Protein AF-A0A0F4NEM8-F1 (afdb_monomer)

Solvent-accessible surface area (backbone atoms only — not comparable to full-atom values): 5432 Å² total; per-residue (Å²): 131,88,78,79,71,73,81,63,78,42,71,39,52,56,50,44,52,50,48,64,67,46,44,64,57,53,53,50,48,51,58,68,74,37,81,51,67,77,59,32,55,54,52,51,53,52,49,50,50,52,52,51,53,52,47,51,52,32,48,52,55,38,54,52,50,52,57,54,53,52,49,53,52,49,57,48,47,42,68,78,50,62,57,70,69,61,63,48,55,63,60,74,77,109

Secondary structure (DSSP, 8-state):
----------HHHHHHHHHHHHHHHHHHHHHHH---HHHHHHHHHHHHHHHHHHHHHHHHHHHHHHHHHHHHHHHHHHHHS--HHHHHHHHHT-

Structure (mmCIF, N/CA/C/O backbone):
data_AF-A0A0F4NEM8-F1
#
_entry.id   AF-A0A0F4NEM8-F1
#
loop_
_atom_site.group_PDB
_atom_site.id
_atom_site.type_symbol
_atom_site.label_atom_id
_atom_site.label_alt_id
_atom_site.label_comp_id
_atom_site.label_asym_id
_atom_site.label_entity_id
_atom_site.label_seq_id
_atom_site.pdbx_PDB_ins_code
_atom_site.Cartn_x
_atom_site.Cartn_y
_atom_site.Cartn_z
_atom_site.occupancy
_atom_site.B_iso_or_equiv
_atom_site.au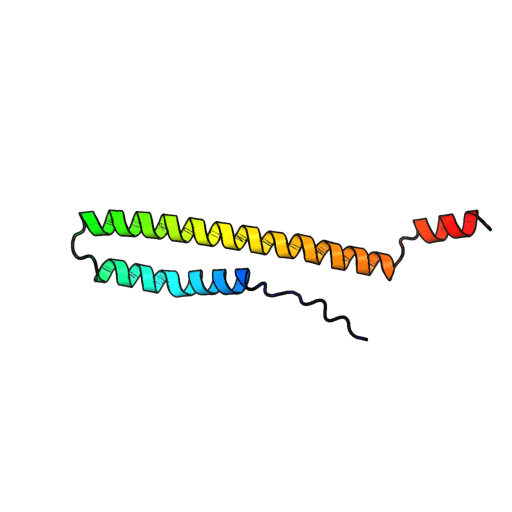th_seq_id
_atom_site.auth_comp_id
_atom_site.auth_asym_id
_atom_site.auth_atom_id
_atom_site.pdbx_PDB_model_num
ATOM 1 N N . MET A 1 1 ? 9.342 -10.353 -35.526 1.00 43.38 1 MET A N 1
ATOM 2 C CA . MET A 1 1 ? 9.155 -11.040 -34.232 1.00 43.38 1 MET A CA 1
ATOM 3 C C . MET A 1 1 ? 8.479 -10.031 -33.330 1.00 43.38 1 MET A C 1
ATOM 5 O O . MET A 1 1 ? 9.028 -8.949 -33.190 1.00 43.38 1 MET A O 1
ATOM 9 N N . GLY A 1 2 ? 7.242 -10.298 -32.905 1.00 46.25 2 GLY A N 1
ATOM 10 C CA . GLY A 1 2 ? 6.446 -9.354 -32.120 1.00 46.25 2 GLY A CA 1
ATOM 11 C C . GLY A 1 2 ? 7.148 -9.068 -30.802 1.00 46.25 2 GLY A C 1
ATOM 12 O O . GLY A 1 2 ? 7.399 -9.988 -30.032 1.00 46.25 2 GLY A O 1
ATOM 13 N N . TYR A 1 3 ? 7.536 -7.814 -30.598 1.00 49.56 3 TYR A N 1
ATOM 14 C CA . TYR A 1 3 ? 8.036 -7.357 -29.314 1.00 49.56 3 TYR A CA 1
ATOM 15 C C . TYR A 1 3 ? 6.803 -7.042 -28.482 1.00 49.56 3 TYR A C 1
ATOM 17 O O . TYR A 1 3 ? 6.261 -5.942 -28.569 1.00 49.56 3 TYR A O 1
ATOM 25 N N . ASP A 1 4 ? 6.336 -8.038 -27.732 1.00 51.44 4 ASP A N 1
ATOM 26 C CA . ASP A 1 4 ? 5.470 -7.816 -26.583 1.00 51.44 4 ASP A CA 1
ATOM 27 C C . ASP A 1 4 ? 6.284 -6.963 -25.616 1.00 51.44 4 ASP A C 1
ATOM 29 O O . ASP A 1 4 ? 7.027 -7.486 -24.792 1.00 51.44 4 ASP A O 1
ATOM 33 N N . THR A 1 5 ? 6.243 -5.642 -25.770 1.00 52.09 5 THR A N 1
ATOM 34 C CA . THR A 1 5 ? 6.665 -4.747 -24.705 1.00 52.09 5 THR A CA 1
ATOM 35 C C . THR A 1 5 ? 5.636 -4.981 -23.617 1.00 52.09 5 THR A C 1
ATOM 37 O O . THR A 1 5 ? 4.471 -4.610 -23.797 1.00 52.09 5 THR A O 1
ATOM 40 N N . PRO A 1 6 ? 5.979 -5.712 -22.539 1.00 52.16 6 PRO A N 1
ATOM 41 C CA . PRO A 1 6 ? 4.997 -5.953 -21.515 1.00 52.16 6 PRO A CA 1
ATOM 42 C C . PRO A 1 6 ? 4.671 -4.566 -20.984 1.00 52.16 6 PRO A C 1
ATOM 44 O O . PRO A 1 6 ? 5.517 -3.915 -20.371 1.00 52.16 6 PRO A O 1
ATOM 47 N N . MET A 1 7 ? 3.451 -4.090 -21.230 1.00 59.34 7 MET A N 1
ATOM 48 C CA . MET A 1 7 ? 2.876 -3.075 -20.371 1.00 59.34 7 MET A CA 1
ATOM 49 C C . MET A 1 7 ? 2.719 -3.799 -19.044 1.00 59.34 7 MET A C 1
ATOM 51 O O . MET A 1 7 ? 1.730 -4.488 -18.795 1.00 59.34 7 MET A O 1
ATOM 55 N N . ALA A 1 8 ? 3.814 -3.814 -18.286 1.00 56.53 8 ALA A N 1
ATOM 56 C CA . ALA A 1 8 ? 3.926 -4.582 -17.083 1.00 56.53 8 ALA A CA 1
ATOM 57 C C . ALA A 1 8 ? 2.883 -3.976 -16.165 1.00 56.53 8 ALA A C 1
ATOM 59 O O . ALA A 1 8 ? 3.062 -2.877 -15.640 1.00 56.53 8 ALA A O 1
ATOM 60 N N . ILE A 1 9 ? 1.788 -4.708 -15.973 1.00 57.25 9 ILE A N 1
ATOM 61 C CA . ILE A 1 9 ? 1.048 -4.654 -14.728 1.00 57.25 9 ILE A CA 1
ATOM 62 C C . ILE A 1 9 ? 2.120 -4.975 -13.682 1.00 57.25 9 ILE A C 1
ATOM 64 O O . ILE A 1 9 ? 2.498 -6.124 -13.447 1.00 57.25 9 ILE A O 1
ATOM 68 N N . SER A 1 10 ? 2.810 -3.935 -13.211 1.00 62.97 10 SER A N 1
ATOM 69 C CA . SER A 1 10 ? 3.940 -4.153 -12.330 1.00 62.97 10 SER A CA 1
ATOM 70 C C . SER A 1 10 ? 3.318 -4.716 -11.063 1.00 62.97 10 SER A C 1
ATOM 72 O O . SER A 1 10 ? 2.227 -4.294 -10.668 1.00 62.97 10 SER A O 1
ATOM 74 N N . GLY A 1 11 ? 3.926 -5.740 -10.459 1.00 72.94 11 GLY A N 1
ATOM 75 C CA . GLY A 1 11 ? 3.334 -6.412 -9.293 1.00 72.94 11 GLY A CA 1
ATOM 76 C C . GLY A 1 11 ? 2.922 -5.429 -8.185 1.00 72.94 11 GLY A C 1
ATOM 77 O O . GLY A 1 11 ? 2.018 -5.713 -7.405 1.00 72.94 11 GLY A O 1
ATOM 78 N N . TYR A 1 12 ? 3.518 -4.232 -8.188 1.00 76.75 12 TYR A N 1
ATOM 79 C CA . TYR A 1 12 ? 3.158 -3.077 -7.376 1.00 76.75 12 TYR A CA 1
ATOM 80 C C . TYR A 1 12 ? 1.744 -2.525 -7.638 1.00 76.75 12 TYR A C 1
ATOM 82 O O . TYR A 1 12 ? 1.033 -2.269 -6.670 1.00 76.75 12 TYR A O 1
ATOM 90 N N . LEU A 1 13 ? 1.291 -2.397 -8.894 1.00 79.81 13 LEU A N 1
ATOM 91 C CA . LEU A 1 13 ? -0.087 -1.992 -9.221 1.00 79.81 13 LEU A CA 1
ATOM 92 C C . LEU A 1 13 ? -1.096 -3.047 -8.754 1.00 79.81 13 LEU A C 1
ATOM 94 O O . LEU A 1 13 ? -2.117 -2.712 -8.156 1.00 79.81 13 LEU A O 1
ATOM 98 N N . GLY A 1 14 ? -0.781 -4.328 -8.965 1.00 82.94 14 GLY A N 1
ATOM 99 C CA . GLY A 1 14 ? -1.596 -5.435 -8.459 1.00 82.94 14 GLY A CA 1
ATOM 100 C C . GLY A 1 14 ? -1.711 -5.413 -6.932 1.00 82.94 14 GLY A C 1
ATOM 101 O O . GLY A 1 14 ? -2.811 -5.505 -6.391 1.00 82.94 14 GLY A O 1
ATOM 102 N N . ALA A 1 15 ? -0.594 -5.209 -6.228 1.00 83.50 15 ALA A N 1
ATOM 103 C CA . ALA A 1 15 ? -0.578 -5.066 -4.774 1.00 83.50 15 ALA A CA 1
ATOM 104 C C . ALA A 1 15 ? -1.380 -3.844 -4.292 1.00 83.50 15 ALA A C 1
ATOM 106 O O . ALA A 1 15 ? -2.100 -3.936 -3.297 1.00 83.50 15 ALA A O 1
ATOM 107 N N . LEU A 1 16 ? -1.306 -2.718 -5.009 1.00 83.62 16 LEU A N 1
ATOM 108 C CA . LEU A 1 16 ? -2.063 -1.505 -4.696 1.00 83.62 16 LEU A CA 1
ATOM 109 C C . LEU A 1 16 ? -3.574 -1.754 -4.829 1.00 83.62 16 LEU A C 1
ATOM 111 O O . LEU A 1 16 ? -4.333 -1.424 -3.917 1.00 83.62 16 LEU A O 1
ATOM 115 N N . LEU A 1 17 ? -4.005 -2.427 -5.900 1.00 85.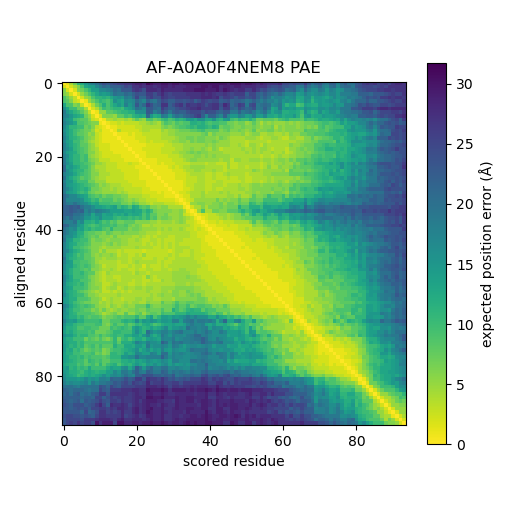88 17 LEU A N 1
ATOM 116 C CA . LEU A 1 17 ? -5.405 -2.815 -6.097 1.00 85.88 17 LEU A CA 1
ATOM 117 C C . LEU A 1 17 ? -5.902 -3.782 -5.015 1.00 85.88 17 LEU A C 1
ATOM 119 O O . LEU A 1 17 ? -7.000 -3.601 -4.487 1.00 85.88 17 LEU A O 1
ATOM 123 N N . VAL A 1 18 ? -5.092 -4.773 -4.632 1.00 89.56 18 VAL A N 1
ATOM 124 C CA . VAL A 1 18 ? -5.429 -5.690 -3.531 1.00 89.56 18 VAL A CA 1
ATOM 125 C C . VAL A 1 18 ? -5.613 -4.920 -2.227 1.00 89.56 18 VAL A C 1
ATOM 127 O O . VAL A 1 18 ? -6.602 -5.140 -1.532 1.00 89.56 18 VAL A O 1
ATOM 130 N N . ILE A 1 19 ? -4.716 -3.985 -1.907 1.00 87.25 19 ILE A N 1
ATOM 131 C CA . ILE A 1 19 ? -4.851 -3.148 -0.710 1.00 87.25 19 ILE A CA 1
ATOM 132 C C . ILE A 1 19 ? -6.144 -2.339 -0.766 1.00 87.25 19 ILE A C 1
ATOM 134 O O . ILE A 1 19 ? -6.871 -2.326 0.220 1.00 87.25 19 ILE A O 1
ATOM 138 N N . MET A 1 20 ? -6.479 -1.723 -1.901 1.00 85.81 20 MET A N 1
ATOM 139 C CA . MET A 1 20 ? -7.723 -0.958 -2.038 1.00 85.81 20 MET A CA 1
ATOM 140 C C . MET A 1 20 ? -8.974 -1.817 -1.820 1.00 85.81 20 MET A C 1
ATOM 142 O O . MET A 1 20 ? -9.910 -1.371 -1.158 1.00 85.81 20 MET A O 1
ATOM 146 N N . LEU A 1 21 ? -8.985 -3.049 -2.334 1.00 90.94 21 LEU A N 1
ATOM 147 C CA . LEU A 1 21 ? -10.113 -3.968 -2.177 1.00 90.94 21 LEU A CA 1
ATOM 148 C C . LEU A 1 21 ? -10.212 -4.543 -0.762 1.00 90.94 21 LEU A C 1
ATOM 150 O O . LEU A 1 21 ? -11.311 -4.685 -0.235 1.00 90.94 21 LEU A O 1
ATOM 154 N N . VAL A 1 22 ? -9.081 -4.864 -0.133 1.00 91.38 22 VAL A N 1
ATOM 155 C CA . VAL A 1 22 ? -9.026 -5.507 1.190 1.00 91.38 22 VAL A CA 1
ATOM 156 C C . VAL A 1 22 ? -9.151 -4.488 2.331 1.00 91.38 22 VAL A C 1
ATOM 158 O O . VAL A 1 22 ? -9.651 -4.818 3.408 1.00 91.38 22 VAL A O 1
ATOM 161 N N . TYR A 1 23 ? -8.770 -3.231 2.099 1.00 88.69 23 TYR A N 1
ATOM 162 C CA . TYR A 1 23 ? -8.844 -2.137 3.070 1.00 88.69 23 TYR A CA 1
ATOM 163 C C . TYR A 1 23 ? -10.208 -1.989 3.771 1.00 88.69 23 TYR A C 1
ATOM 165 O O . TYR A 1 23 ? -10.211 -1.974 5.007 1.00 88.69 23 TYR A O 1
ATOM 173 N N . PRO A 1 24 ? -11.369 -1.925 3.076 1.00 88.44 24 PRO A N 1
ATOM 174 C CA . PRO A 1 24 ? -12.662 -1.803 3.753 1.00 88.44 24 PRO A CA 1
ATOM 175 C C . PRO A 1 24 ? -12.948 -2.985 4.688 1.00 88.44 24 PRO A C 1
ATOM 177 O O . PRO A 1 24 ? -13.472 -2.782 5.782 1.00 88.44 24 PRO A O 1
ATOM 180 N N . PHE A 1 25 ? -12.545 -4.204 4.320 1.00 92.38 25 PHE A N 1
ATOM 181 C CA . PHE A 1 25 ? -12.739 -5.393 5.156 1.00 92.38 25 PHE A CA 1
ATOM 182 C C . PHE A 1 25 ? -11.861 -5.368 6.407 1.00 92.38 25 PHE A C 1
ATOM 184 O O . PHE A 1 25 ? -12.337 -5.671 7.500 1.00 92.38 25 PHE A O 1
ATOM 191 N N . LEU A 1 26 ? -10.599 -4.953 6.275 1.00 88.88 26 LEU A N 1
ATOM 192 C CA . LEU A 1 26 ? -9.697 -4.791 7.418 1.00 88.88 26 LEU A CA 1
ATOM 193 C C . LEU A 1 26 ? -10.193 -3.709 8.377 1.00 88.88 26 LEU A C 1
ATOM 195 O O . LEU A 1 26 ? -10.155 -3.892 9.594 1.00 88.88 26 LEU A O 1
ATOM 199 N N . LEU A 1 27 ? -10.711 -2.604 7.841 1.00 88.31 27 LEU A N 1
ATOM 200 C CA . LEU A 1 27 ? -11.254 -1.519 8.649 1.00 88.31 27 LEU A CA 1
ATOM 201 C C . LEU A 1 27 ? -12.479 -1.987 9.447 1.00 88.31 27 LEU A C 1
ATOM 203 O O . LEU A 1 27 ? -12.578 -1.710 10.647 1.00 88.31 27 LEU A O 1
ATOM 207 N N . VAL A 1 28 ? -13.376 -2.751 8.820 1.00 89.44 28 VAL A N 1
ATOM 208 C CA . VAL A 1 28 ? -14.519 -3.385 9.497 1.00 89.44 28 VAL A CA 1
ATOM 209 C C . VAL A 1 28 ? -14.038 -4.363 10.574 1.00 89.44 28 VAL A C 1
ATOM 211 O O . VAL A 1 28 ? -14.487 -4.276 11.716 1.00 89.44 28 VAL A O 1
ATOM 214 N N . ALA A 1 29 ? -13.071 -5.230 10.263 1.00 89.12 29 ALA A N 1
ATOM 215 C CA . ALA A 1 29 ? -12.519 -6.197 11.211 1.00 89.12 29 ALA A CA 1
ATOM 216 C C . ALA A 1 29 ? -11.903 -5.525 12.452 1.00 89.12 29 ALA A C 1
ATOM 218 O O . ALA A 1 29 ? -12.154 -5.963 13.573 1.00 89.12 29 ALA A O 1
ATOM 219 N N . ILE A 1 30 ? -11.168 -4.419 12.285 1.00 86.44 30 ILE A N 1
ATOM 220 C CA . ILE A 1 30 ? -10.603 -3.638 13.401 1.00 86.44 30 ILE A CA 1
ATOM 221 C C . ILE A 1 30 ? -11.711 -3.041 14.277 1.00 86.44 30 ILE A C 1
ATOM 223 O O . ILE A 1 30 ? -11.587 -3.014 15.505 1.00 86.44 30 ILE A O 1
ATOM 227 N N . ASN A 1 31 ? -12.804 -2.578 13.665 1.00 83.25 31 ASN A N 1
ATOM 228 C CA . ASN A 1 31 ? -13.932 -2.016 14.404 1.00 83.25 31 ASN A CA 1
ATOM 229 C C . ASN A 1 31 ? -14.725 -3.079 15.174 1.00 83.25 31 ASN A C 1
ATOM 231 O O . ASN A 1 31 ? -15.247 -2.764 16.242 1.00 83.25 31 ASN A O 1
ATOM 235 N N . ILE A 1 32 ? -14.773 -4.316 14.673 1.00 87.56 32 ILE A N 1
ATOM 236 C CA . ILE A 1 32 ? -15.381 -5.461 15.366 1.00 87.56 32 ILE A CA 1
ATOM 237 C C . ILE A 1 32 ? -14.467 -5.964 16.495 1.00 87.56 32 ILE A C 1
ATOM 239 O O . ILE A 1 32 ? -14.934 -6.210 17.603 1.00 87.56 32 ILE A O 1
ATOM 243 N N . ALA A 1 33 ? -13.162 -6.090 16.242 1.00 87.38 33 ALA A N 1
ATOM 244 C CA . ALA A 1 33 ? -12.208 -6.658 17.195 1.00 87.38 33 ALA A CA 1
ATOM 245 C C . ALA A 1 33 ? -11.948 -5.755 18.415 1.00 87.38 33 ALA A C 1
ATOM 247 O O . ALA A 1 33 ? -11.638 -6.250 19.499 1.00 87.38 33 ALA A O 1
ATOM 248 N N . ILE A 1 34 ? -12.060 -4.429 18.265 1.00 86.00 34 ILE A N 1
ATOM 249 C CA . ILE A 1 34 ? -11.780 -3.472 19.342 1.00 86.00 34 ILE A CA 1
ATOM 250 C C . ILE A 1 34 ? -13.077 -2.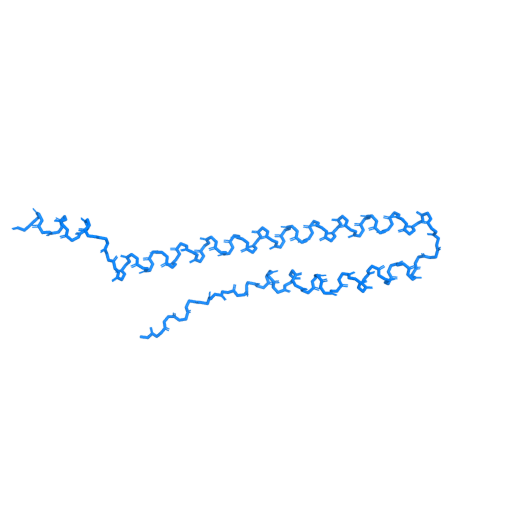835 19.843 1.00 86.00 34 ILE A C 1
ATOM 252 O O . ILE A 1 34 ? -13.542 -1.821 19.324 1.00 86.00 34 ILE A O 1
ATOM 256 N N . TYR A 1 35 ? -13.609 -3.390 20.933 1.00 76.69 35 TYR A N 1
ATOM 257 C CA . TYR A 1 35 ? -14.849 -2.924 21.562 1.00 76.69 35 TYR A CA 1
ATOM 258 C C . TYR A 1 35 ? -14.716 -1.548 22.247 1.00 76.69 35 TYR A C 1
ATOM 260 O O . TYR A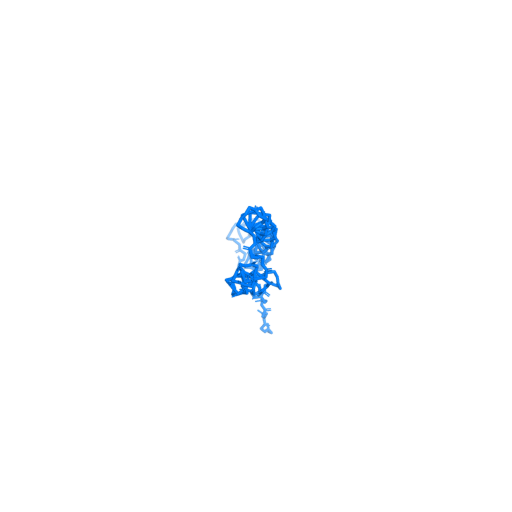 1 35 ? -15.656 -0.759 22.285 1.00 76.69 35 TYR A O 1
ATOM 268 N N . SER A 1 36 ? -13.533 -1.226 22.787 1.00 83.38 36 SER A N 1
ATOM 269 C CA . SER A 1 36 ? -13.311 0.033 23.511 1.00 83.38 36 SER A CA 1
ATOM 270 C C . SER A 1 36 ? -13.166 1.224 22.547 1.00 83.38 36 SER A C 1
ATOM 272 O O . SER A 1 36 ? -12.212 1.247 21.761 1.00 83.38 36 SER A O 1
ATOM 274 N N . PRO A 1 37 ? -14.023 2.263 22.636 1.00 79.00 37 PRO A N 1
ATOM 275 C CA . PRO A 1 37 ? -14.031 3.380 21.686 1.00 79.00 37 PRO A CA 1
ATOM 276 C C . PRO A 1 37 ? -12.721 4.184 21.692 1.00 79.00 37 PRO A C 1
ATOM 278 O O . PRO A 1 37 ? -12.228 4.578 20.632 1.00 79.00 37 PRO A O 1
ATOM 281 N N . SER A 1 38 ? -12.099 4.358 22.862 1.00 80.44 38 SER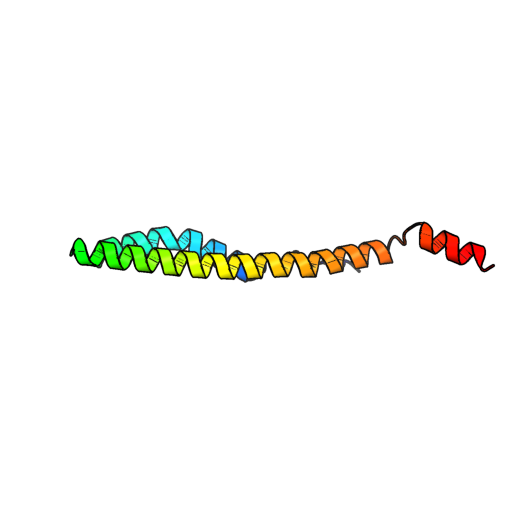 A N 1
ATOM 282 C CA . SER A 1 38 ? -10.828 5.081 23.004 1.00 80.44 38 SER A CA 1
ATOM 283 C C . SER A 1 38 ? 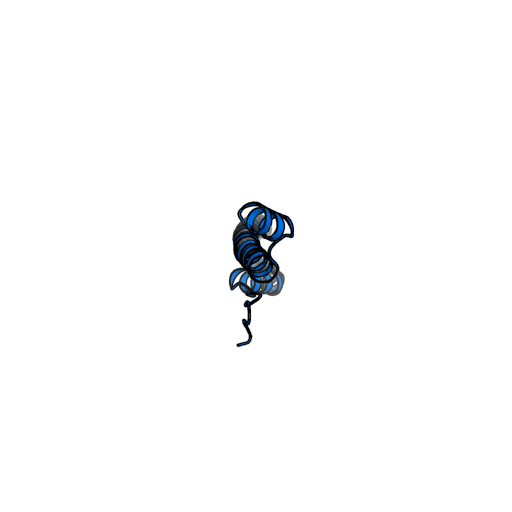-9.659 4.338 22.347 1.00 80.44 38 SER A C 1
ATOM 285 O O . SER A 1 38 ? -8.808 4.956 21.706 1.00 80.44 38 SER A O 1
ATOM 287 N N . LYS A 1 39 ? -9.628 3.001 22.455 1.00 82.25 39 LYS A N 1
ATOM 288 C CA . LYS A 1 39 ? -8.593 2.167 21.819 1.00 82.25 39 LYS A CA 1
ATOM 289 C C . LYS A 1 39 ? -8.841 2.006 20.316 1.00 82.25 39 LYS A C 1
ATOM 291 O O . LYS A 1 39 ? -7.889 2.040 19.540 1.00 82.25 39 LYS A O 1
ATOM 296 N N . ARG A 1 40 ? -10.109 1.921 19.899 1.00 84.25 40 ARG A N 1
ATOM 297 C CA . ARG A 1 40 ? -10.529 1.787 18.496 1.00 84.25 40 ARG A CA 1
ATOM 298 C C . ARG A 1 40 ? -10.115 2.985 17.653 1.00 84.25 40 ARG A C 1
ATOM 300 O O . ARG A 1 40 ? -9.578 2.801 16.562 1.00 84.25 40 ARG A O 1
ATOM 307 N N . LYS A 1 41 ? -10.297 4.207 18.172 1.00 85.50 41 LYS A N 1
ATOM 308 C CA . LYS A 1 41 ? -9.886 5.436 17.474 1.00 85.50 41 LYS A CA 1
ATOM 309 C C . LYS A 1 41 ? -8.383 5.429 17.189 1.00 85.50 41 LYS A C 1
ATOM 311 O O . LYS A 1 41 ? -7.980 5.631 16.051 1.00 85.50 41 LYS A O 1
ATOM 316 N N . ARG A 1 42 ? -7.565 5.114 18.199 1.00 87.44 42 ARG A N 1
ATOM 317 C CA . ARG A 1 42 ? -6.104 5.052 18.053 1.00 87.44 42 ARG A CA 1
ATOM 318 C C . ARG A 1 42 ? -5.677 3.962 17.066 1.00 87.44 42 ARG A C 1
ATOM 320 O O . ARG A 1 42 ? -4.873 4.245 16.187 1.00 87.44 42 ARG A O 1
ATOM 327 N N . ALA A 1 43 ? -6.239 2.758 17.172 1.00 85.81 43 ALA A N 1
ATOM 328 C CA . ALA A 1 43 ? -5.931 1.659 16.258 1.00 85.81 43 ALA A CA 1
ATOM 329 C C . ALA A 1 43 ? -6.299 1.987 14.801 1.00 85.81 43 ALA A C 1
ATOM 331 O O . ALA A 1 43 ? -5.489 1.776 13.907 1.00 85.81 43 ALA A O 1
ATOM 332 N N . THR A 1 44 ? -7.473 2.582 14.571 1.00 88.19 44 THR A N 1
ATOM 333 C CA . THR A 1 44 ? -7.922 2.978 13.225 1.00 88.19 44 THR A CA 1
ATOM 334 C C . THR A 1 44 ? -7.033 4.074 12.635 1.00 88.19 44 THR A C 1
ATOM 336 O O . THR A 1 44 ? -6.659 3.996 11.471 1.00 88.19 44 THR A O 1
ATOM 339 N N . THR A 1 45 ? -6.629 5.077 13.426 1.00 88.06 45 THR A N 1
ATOM 340 C CA . THR A 1 45 ? -5.716 6.132 12.952 1.00 88.06 45 THR A CA 1
ATOM 341 C C . THR A 1 45 ? -4.351 5.571 12.554 1.00 88.06 45 THR A C 1
ATOM 343 O O . THR A 1 45 ? -3.845 5.916 11.490 1.00 88.06 45 THR A O 1
ATOM 346 N N . TRP A 1 46 ? -3.775 4.681 13.369 1.00 90.56 46 TRP A N 1
ATOM 347 C CA . TRP A 1 46 ? -2.505 4.026 13.042 1.00 90.56 46 TRP A CA 1
ATOM 348 C C . TRP A 1 46 ? -2.624 3.112 11.820 1.00 90.56 46 TRP A C 1
ATOM 350 O O . TRP A 1 46 ? -1.747 3.131 10.962 1.00 90.56 46 TRP A O 1
ATOM 360 N N . PHE A 1 47 ? -3.724 2.366 11.700 1.00 89.75 47 PHE A N 1
ATOM 361 C CA . PHE A 1 47 ? -3.991 1.523 10.536 1.00 89.75 47 PHE A CA 1
ATOM 362 C C . PHE A 1 47 ? -4.136 2.341 9.247 1.00 89.75 47 PHE A C 1
ATOM 364 O O . PHE A 1 47 ? -3.564 1.980 8.221 1.00 89.75 47 PHE A O 1
ATOM 371 N N . ASN A 1 48 ? -4.845 3.471 9.302 1.00 90.44 48 ASN A N 1
ATOM 372 C CA . ASN A 1 48 ? -4.992 4.378 8.166 1.00 90.44 48 ASN A CA 1
ATOM 373 C C . ASN A 1 48 ? -3.653 4.987 7.761 1.00 90.44 48 ASN A C 1
ATOM 375 O O . ASN A 1 48 ? -3.347 5.031 6.574 1.00 90.44 48 ASN A O 1
ATOM 379 N N . PHE A 1 49 ? -2.847 5.414 8.736 1.00 93.31 49 PHE A N 1
ATOM 380 C CA . PHE A 1 49 ? -1.517 5.948 8.465 1.00 93.31 49 PHE A CA 1
ATOM 381 C C . PHE A 1 49 ? -0.622 4.893 7.806 1.00 93.31 49 PHE A C 1
ATOM 383 O O . PHE A 1 49 ? -0.061 5.153 6.748 1.00 93.31 49 PHE A O 1
ATOM 390 N N . ALA A 1 50 ? -0.565 3.678 8.362 1.00 90.19 50 ALA A N 1
ATOM 391 C CA . ALA A 1 50 ? 0.206 2.577 7.788 1.00 90.19 50 ALA A CA 1
ATOM 392 C C . ALA A 1 50 ? -0.266 2.219 6.368 1.00 90.19 50 ALA A C 1
ATOM 394 O O . ALA A 1 50 ? 0.552 2.103 5.459 1.00 90.19 50 ALA A O 1
ATOM 395 N N . SER A 1 51 ? -1.582 2.108 6.158 1.00 89.19 51 SER A N 1
ATOM 396 C CA . SER A 1 51 ? -2.166 1.809 4.843 1.00 89.19 51 SER A CA 1
ATOM 397 C C . SER A 1 51 ? -1.846 2.904 3.822 1.00 89.19 51 SER A C 1
ATOM 399 O O . SER A 1 51 ? -1.471 2.594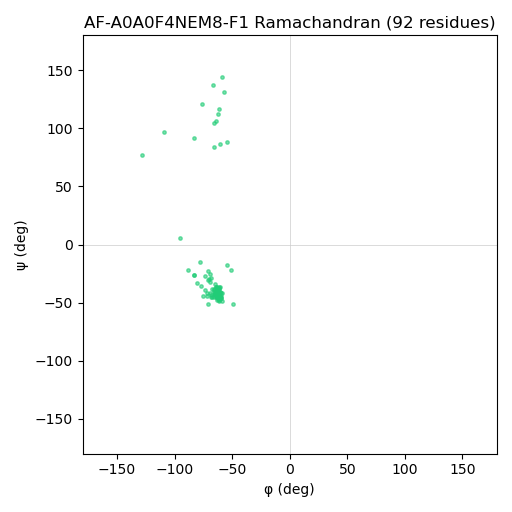 2.695 1.00 89.19 51 SER A O 1
ATOM 401 N N . ALA A 1 52 ? -1.925 4.178 4.220 1.00 89.06 52 ALA A N 1
ATOM 402 C CA . ALA A 1 52 ? -1.573 5.310 3.369 1.00 89.06 52 ALA A CA 1
ATOM 403 C C . ALA A 1 52 ? -0.078 5.323 3.017 1.00 89.06 52 ALA A C 1
ATOM 405 O O . ALA A 1 52 ? 0.271 5.539 1.859 1.00 89.06 52 ALA A O 1
ATOM 406 N N . THR A 1 53 ? 0.809 5.045 3.980 1.00 92.81 53 THR A N 1
ATOM 407 C CA . THR A 1 53 ? 2.253 4.943 3.725 1.00 92.81 53 THR A CA 1
ATOM 408 C C . THR A 1 53 ? 2.569 3.812 2.747 1.00 92.81 53 THR A C 1
ATOM 410 O O . THR A 1 53 ? 3.313 4.028 1.794 1.00 92.81 53 THR A O 1
ATOM 413 N N . ILE A 1 54 ? 1.981 2.627 2.936 1.00 89.44 54 ILE A N 1
ATOM 414 C CA . ILE A 1 54 ? 2.195 1.478 2.044 1.00 89.44 54 ILE A CA 1
ATOM 415 C C . ILE A 1 54 ? 1.673 1.785 0.636 1.00 89.44 54 ILE A C 1
ATOM 417 O O . ILE A 1 54 ? 2.382 1.548 -0.341 1.00 89.44 54 ILE A O 1
ATOM 421 N N . ALA A 1 55 ? 0.471 2.357 0.521 1.00 87.50 55 ALA A N 1
ATOM 422 C CA . ALA A 1 55 ? -0.098 2.747 -0.765 1.00 87.50 55 ALA A CA 1
ATOM 423 C C . ALA A 1 55 ? 0.783 3.773 -1.495 1.00 87.50 55 ALA A C 1
ATOM 425 O O . ALA A 1 55 ? 1.014 3.638 -2.693 1.00 87.50 55 ALA A O 1
ATOM 426 N N . LEU A 1 56 ? 1.326 4.758 -0.774 1.00 90.12 56 LEU A N 1
ATOM 427 C CA . LEU A 1 56 ? 2.205 5.777 -1.345 1.00 90.12 56 LEU A CA 1
ATOM 428 C C . LEU A 1 56 ? 3.526 5.181 -1.847 1.00 90.12 56 LEU A C 1
ATOM 430 O O . LEU A 1 56 ? 3.961 5.518 -2.945 1.00 90.12 56 LEU A O 1
ATOM 434 N N . ILE A 1 57 ? 4.138 4.260 -1.095 1.00 88.69 57 ILE A N 1
ATOM 435 C CA . ILE A 1 57 ? 5.358 3.556 -1.526 1.00 88.69 57 ILE A CA 1
ATOM 436 C C . ILE A 1 57 ? 5.095 2.744 -2.798 1.00 88.69 57 ILE A C 1
ATOM 438 O O . ILE A 1 57 ? 5.855 2.843 -3.761 1.00 88.69 57 ILE A O 1
ATOM 442 N N . LEU A 1 58 ? 4.006 1.969 -2.822 1.00 85.12 58 LEU A N 1
ATOM 443 C CA . LEU A 1 58 ? 3.631 1.172 -3.990 1.00 85.12 58 LEU A CA 1
ATOM 444 C C . LEU A 1 58 ? 3.354 2.047 -5.213 1.00 85.12 58 LEU A C 1
ATOM 446 O O . LEU A 1 58 ? 3.747 1.683 -6.318 1.00 85.12 58 LEU A O 1
ATOM 450 N N . LEU A 1 59 ? 2.732 3.210 -5.014 1.00 84.00 59 LEU A N 1
ATOM 451 C CA . LEU A 1 59 ? 2.474 4.170 -6.081 1.00 84.00 59 LEU A CA 1
ATOM 452 C C . LEU A 1 59 ? 3.779 4.749 -6.635 1.00 84.00 59 LEU A C 1
ATOM 454 O O . LEU A 1 59 ? 3.952 4.785 -7.847 1.00 84.00 59 LEU A O 1
ATOM 458 N N . VAL A 1 60 ? 4.726 5.142 -5.779 1.00 86.50 60 VAL A N 1
ATOM 459 C CA . VAL A 1 60 ? 6.038 5.641 -6.227 1.00 86.50 60 VAL A CA 1
ATOM 460 C C . VAL A 1 60 ? 6.782 4.579 -7.037 1.00 86.50 60 VAL A C 1
ATOM 462 O O . VAL A 1 60 ? 7.297 4.884 -8.111 1.00 86.50 60 VAL A O 1
ATOM 465 N N . PHE A 1 61 ? 6.803 3.328 -6.572 1.00 83.12 61 PHE A N 1
ATOM 466 C CA . PHE A 1 61 ? 7.438 2.230 -7.307 1.00 83.12 61 PHE A CA 1
ATOM 467 C C . PHE A 1 61 ? 6.729 1.920 -8.624 1.00 83.12 61 PHE A C 1
ATOM 469 O O . PHE A 1 61 ? 7.389 1.675 -9.631 1.00 83.12 61 PHE A O 1
ATOM 476 N N . HIS A 1 62 ? 5.400 1.991 -8.653 1.00 80.56 62 HIS A N 1
ATOM 477 C CA . HIS A 1 62 ? 4.642 1.835 -9.887 1.00 80.56 62 HIS A CA 1
ATOM 478 C C . HIS A 1 62 ? 4.960 2.949 -10.901 1.00 80.56 62 HIS A C 1
ATOM 480 O O . HIS A 1 62 ? 5.321 2.656 -12.039 1.00 80.56 62 HIS A O 1
ATOM 486 N N . MET A 1 63 ? 4.958 4.214 -10.477 1.00 80.19 63 MET A N 1
ATOM 487 C CA . MET A 1 63 ? 5.316 5.344 -11.344 1.00 80.19 63 MET A CA 1
ATOM 488 C C . MET A 1 63 ? 6.764 5.247 -11.852 1.00 80.19 63 MET A C 1
ATOM 490 O O . MET A 1 63 ? 7.045 5.578 -13.001 1.00 80.19 63 MET A O 1
ATOM 494 N N . GLN A 1 64 ? 7.697 4.750 -11.030 1.00 79.94 64 GLN A N 1
ATOM 495 C CA . GLN A 1 64 ? 9.072 4.494 -11.472 1.00 79.94 64 GLN A CA 1
ATOM 496 C C . GLN A 1 64 ? 9.146 3.428 -12.570 1.00 79.94 64 GLN A C 1
ATOM 498 O O . GLN A 1 64 ? 9.945 3.579 -13.494 1.00 79.94 64 GLN A O 1
ATOM 503 N N . THR A 1 65 ? 8.311 2.382 -12.509 1.00 71.25 65 THR A N 1
ATOM 504 C CA . THR A 1 65 ? 8.266 1.378 -13.583 1.00 71.25 65 THR A CA 1
ATOM 505 C C . THR A 1 65 ? 7.819 1.990 -14.909 1.00 71.25 65 THR A C 1
ATOM 507 O O . THR A 1 65 ? 8.461 1.745 -15.927 1.00 71.25 65 THR A O 1
ATOM 510 N N . GLU A 1 66 ? 6.812 2.866 -14.906 1.00 67.44 66 GLU A N 1
ATOM 511 C CA . GLU A 1 66 ? 6.346 3.537 -16.127 1.00 67.44 66 GLU A CA 1
ATOM 512 C C . GLU A 1 66 ? 7.401 4.463 -16.748 1.00 67.44 66 GLU A C 1
ATOM 514 O O . GLU A 1 66 ? 7.530 4.514 -17.969 1.00 67.44 66 GLU A O 1
ATOM 519 N N . VAL A 1 67 ? 8.210 5.154 -15.934 1.00 72.50 67 VAL A N 1
ATOM 520 C CA . VAL A 1 67 ? 9.300 6.012 -16.436 1.00 72.50 67 VAL A CA 1
ATOM 521 C C . VAL A 1 67 ? 10.389 5.197 -17.140 1.00 72.50 67 VAL A C 1
ATOM 523 O O . VAL A 1 67 ? 10.929 5.644 -18.153 1.00 72.50 67 VAL A O 1
ATOM 526 N N . ILE A 1 68 ? 10.725 4.015 -16.619 1.00 69.81 68 ILE A N 1
ATOM 527 C CA . ILE A 1 68 ? 11.750 3.143 -17.210 1.00 69.81 68 ILE A CA 1
ATOM 528 C C . ILE A 1 68 ? 11.237 2.546 -18.524 1.00 69.81 68 ILE A C 1
ATOM 530 O O . ILE A 1 68 ? 11.882 2.716 -19.558 1.00 69.81 68 ILE A O 1
ATOM 534 N N . PHE A 1 69 ? 10.046 1.942 -18.515 1.00 65.38 69 PHE A N 1
ATOM 535 C CA . PHE A 1 69 ? 9.447 1.368 -19.724 1.00 65.38 69 PHE A CA 1
ATOM 536 C C . PHE A 1 69 ? 9.133 2.430 -20.786 1.00 65.38 69 PHE A C 1
ATOM 538 O O . PHE A 1 69 ? 9.325 2.194 -21.976 1.00 65.38 69 PHE A O 1
ATOM 545 N N . GLY A 1 70 ? 8.704 3.628 -20.380 1.00 67.06 70 GLY A N 1
ATOM 546 C CA . GLY A 1 70 ? 8.423 4.730 -21.298 1.00 67.06 70 GLY A CA 1
ATOM 547 C C . GLY A 1 70 ? 9.655 5.179 -22.087 1.00 67.06 70 GLY A C 1
ATOM 548 O O . GLY A 1 70 ? 9.540 5.475 -23.274 1.00 67.06 70 GLY A O 1
ATOM 549 N N . LYS A 1 71 ? 10.842 5.178 -21.463 1.00 71.38 71 LYS A N 1
ATOM 550 C CA . LYS A 1 71 ? 12.104 5.461 -22.162 1.00 71.38 71 LYS A CA 1
ATOM 551 C C . LYS A 1 71 ? 12.473 4.362 -23.149 1.00 71.38 71 LYS A C 1
ATOM 553 O O . LYS A 1 71 ? 12.830 4.681 -24.275 1.00 71.38 71 LYS A O 1
ATOM 558 N N . GLU A 1 72 ? 12.332 3.096 -22.762 1.00 71.25 72 GLU A N 1
ATOM 559 C CA . GLU A 1 72 ? 12.617 1.970 -23.659 1.00 71.25 72 GLU A CA 1
ATOM 560 C C . GLU A 1 72 ? 11.730 1.996 -24.911 1.00 71.25 72 GLU A C 1
ATOM 562 O O . GLU A 1 72 ? 12.225 1.789 -26.018 1.00 71.25 72 GLU A O 1
ATOM 567 N N . LEU A 1 73 ? 10.442 2.323 -24.755 1.00 71.62 73 LEU A N 1
ATOM 568 C CA . LEU A 1 73 ? 9.507 2.482 -25.872 1.00 71.62 73 LEU A CA 1
ATOM 569 C C . LEU A 1 73 ? 9.893 3.647 -26.793 1.00 71.62 73 LEU A C 1
ATOM 571 O O . LEU A 1 73 ? 9.816 3.516 -28.015 1.00 71.62 73 LEU A O 1
ATOM 575 N N . LEU A 1 74 ? 10.324 4.774 -26.222 1.00 73.12 74 LEU A N 1
ATOM 576 C CA . LEU A 1 74 ? 10.757 5.947 -26.983 1.00 73.12 74 LEU A CA 1
ATOM 577 C C . LEU A 1 74 ? 12.060 5.665 -27.751 1.00 73.12 74 LEU A C 1
ATOM 579 O O . LEU A 1 74 ? 12.156 5.961 -28.940 1.00 73.12 74 LEU A O 1
ATOM 583 N N . ASP A 1 75 ? 13.038 5.039 -27.094 1.00 76.94 75 ASP A N 1
ATOM 584 C CA . ASP A 1 75 ? 14.319 4.640 -27.687 1.00 76.94 75 ASP A CA 1
ATOM 585 C C . ASP A 1 75 ? 14.127 3.577 -28.778 1.00 76.94 75 ASP A C 1
ATOM 587 O O . ASP A 1 75 ? 14.846 3.555 -29.778 1.00 76.94 75 ASP A O 1
ATOM 591 N N . GLN A 1 76 ? 13.149 2.682 -28.618 1.00 74.88 76 GLN A N 1
ATOM 592 C CA . GLN A 1 76 ? 12.760 1.731 -29.655 1.00 74.88 76 GLN A CA 1
ATOM 593 C C . GLN A 1 76 ? 12.099 2.440 -30.841 1.00 74.88 76 GLN A C 1
ATOM 595 O O . GLN A 1 76 ? 12.491 2.207 -31.982 1.00 74.88 76 GLN A O 1
ATOM 600 N N . TYR A 1 77 ? 11.175 3.368 -30.587 1.00 75.31 77 TYR A N 1
ATOM 601 C CA . TYR A 1 77 ? 10.541 4.147 -31.646 1.00 75.31 77 TYR A CA 1
ATOM 602 C C . TYR A 1 77 ? 11.561 4.958 -32.456 1.00 75.31 77 TYR A C 1
ATOM 604 O O . TYR A 1 77 ? 11.507 4.931 -33.681 1.00 75.31 77 TYR A O 1
ATOM 612 N N . TYR A 1 78 ? 12.523 5.623 -31.805 1.00 77.12 78 TYR A N 1
ATOM 613 C CA . TYR A 1 78 ? 13.575 6.385 -32.492 1.00 77.12 78 TYR A CA 1
ATOM 614 C C . TYR A 1 78 ? 14.578 5.515 -33.252 1.00 77.12 78 TYR A C 1
ATOM 616 O O . TYR A 1 78 ? 15.187 5.978 -34.214 1.00 77.12 78 TYR A O 1
ATOM 624 N N . ARG A 1 79 ? 14.763 4.261 -32.842 1.00 75.69 79 ARG A N 1
ATOM 625 C CA . ARG A 1 79 ? 15.591 3.290 -33.566 1.00 75.69 79 ARG A CA 1
ATOM 626 C C . ARG A 1 79 ? 14.919 2.826 -34.852 1.00 75.69 79 ARG A C 1
ATOM 628 O O . ARG A 1 79 ? 15.586 2.718 -35.877 1.00 75.69 79 ARG A O 1
ATOM 635 N N . ASP A 1 80 ? 13.614 2.579 -34.784 1.00 77.44 80 ASP A N 1
ATOM 636 C CA . ASP A 1 80 ? 12.824 2.087 -35.913 1.00 77.44 80 ASP A CA 1
ATOM 637 C C . ASP A 1 80 ? 12.382 3.231 -36.847 1.00 77.44 80 ASP A C 1
ATOM 639 O O . ASP A 1 80 ? 12.199 3.025 -38.045 1.00 77.44 80 ASP A O 1
ATOM 643 N N . ASN A 1 81 ? 12.267 4.453 -36.317 1.00 76.94 81 ASN A N 1
ATOM 644 C CA . ASN A 1 81 ? 11.934 5.683 -37.035 1.00 76.94 81 ASN A CA 1
ATOM 645 C C . ASN A 1 81 ? 12.978 6.761 -36.705 1.00 76.94 81 ASN A C 1
ATOM 647 O O . ASN A 1 81 ? 12.709 7.654 -35.890 1.00 76.94 81 ASN A O 1
ATOM 651 N N . PRO A 1 82 ? 14.184 6.686 -37.298 1.00 69.81 82 PRO A N 1
ATOM 652 C CA . PRO A 1 82 ? 15.218 7.672 -37.042 1.00 69.81 82 PRO A CA 1
ATOM 653 C C . PRO A 1 82 ? 14.693 9.070 -37.391 1.00 69.81 82 PRO A C 1
ATOM 655 O O . PRO A 1 82 ? 14.111 9.257 -38.466 1.00 69.81 82 PRO A O 1
ATOM 658 N N . PRO A 1 83 ? 14.868 10.060 -36.498 1.00 65.44 83 PRO A N 1
ATOM 659 C CA . PRO A 1 83 ? 14.434 11.419 -36.769 1.00 65.44 83 PRO A CA 1
ATOM 660 C C . PRO A 1 83 ? 15.145 11.929 -38.026 1.00 65.44 83 PRO A C 1
ATOM 662 O O . PRO A 1 83 ? 16.313 11.613 -38.266 1.00 65.44 83 PRO A O 1
ATOM 665 N N . SER A 1 84 ? 14.440 12.728 -38.829 1.00 62.31 84 SER A N 1
ATOM 666 C CA . SER A 1 84 ? 14.910 13.241 -40.126 1.00 62.31 84 SER A CA 1
ATOM 667 C C . SER A 1 84 ? 16.251 13.986 -40.060 1.00 62.31 84 SER A C 1
ATOM 669 O O . SER A 1 84 ? 16.941 14.120 -41.064 1.00 62.31 84 SER A O 1
ATOM 671 N N . THR A 1 85 ? 16.664 14.416 -38.868 1.00 57.81 85 THR A N 1
ATOM 672 C CA . THR A 1 85 ? 17.964 15.038 -38.604 1.00 57.81 85 THR A CA 1
ATOM 673 C C . THR A 1 85 ? 19.144 14.069 -38.755 1.00 57.81 85 THR A C 1
ATOM 675 O O . THR A 1 85 ? 20.230 14.492 -39.137 1.00 57.81 85 THR A O 1
ATOM 678 N N . VAL A 1 86 ? 18.965 12.763 -38.519 1.00 57.88 86 VAL A N 1
ATOM 679 C CA . VAL A 1 86 ? 20.031 11.751 -38.684 1.00 57.88 86 VAL A CA 1
ATOM 680 C C . VAL A 1 86 ? 20.195 11.353 -40.156 1.00 57.88 86 VAL A C 1
ATOM 682 O O . VAL A 1 86 ? 21.308 11.083 -40.612 1.00 57.88 86 VAL A O 1
ATOM 685 N N . SER A 1 87 ? 19.106 11.350 -40.929 1.00 53.00 87 SER A N 1
ATOM 686 C CA . SER A 1 87 ? 19.146 11.112 -42.376 1.00 53.00 87 SER A CA 1
ATOM 687 C C . SER A 1 87 ? 19.697 12.305 -43.165 1.00 53.00 87 SER A C 1
ATOM 689 O O . SER A 1 87 ? 20.303 12.091 -44.214 1.00 53.00 87 SER A O 1
ATOM 691 N N . GLU A 1 88 ? 19.567 13.537 -42.667 1.00 51.38 88 GLU A N 1
ATOM 692 C CA . GLU A 1 88 ? 20.220 14.714 -43.260 1.00 51.38 88 GLU A CA 1
ATOM 693 C C . GLU A 1 88 ? 21.738 14.727 -43.024 1.00 51.38 88 GLU A C 1
ATOM 695 O O . GLU A 1 88 ? 22.496 14.918 -43.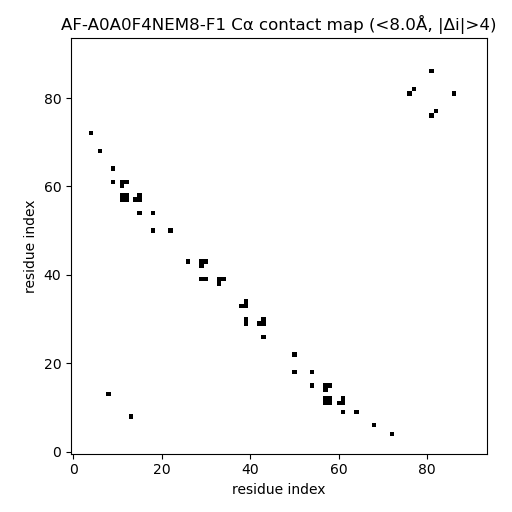974 1.00 51.38 88 GLU A O 1
ATOM 700 N N . VAL A 1 89 ? 22.209 14.428 -41.806 1.00 54.56 89 VAL A N 1
ATOM 701 C CA . VAL A 1 89 ? 23.655 14.398 -41.499 1.00 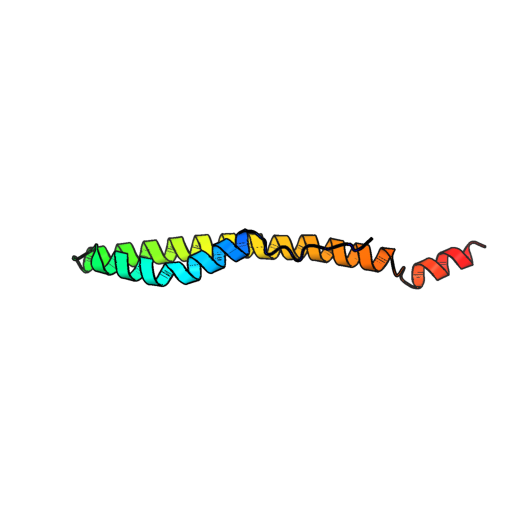54.56 89 VAL A CA 1
ATOM 702 C C . VAL A 1 89 ? 24.386 13.328 -42.319 1.00 54.56 89 VAL A C 1
ATOM 704 O O . VAL A 1 89 ? 25.464 13.585 -42.844 1.00 54.56 89 VAL A O 1
ATOM 707 N N . LYS A 1 90 ? 23.776 12.153 -42.526 1.00 53.16 90 LYS A N 1
ATOM 708 C CA . LYS A 1 90 ? 24.386 11.067 -43.313 1.00 53.16 90 LYS A CA 1
ATOM 709 C C . LYS A 1 90 ? 24.453 11.352 -44.823 1.00 53.16 90 LYS A C 1
ATOM 711 O O . LYS A 1 90 ? 25.269 10.751 -45.515 1.00 53.16 90 LYS A O 1
ATOM 716 N N . ASN A 1 91 ? 23.598 12.236 -45.342 1.00 51.94 91 ASN A N 1
ATOM 717 C CA . ASN A 1 91 ? 23.640 12.668 -46.744 1.00 51.94 91 ASN A CA 1
ATOM 718 C C . ASN A 1 91 ? 24.566 13.873 -46.970 1.00 51.94 91 ASN A C 1
ATOM 720 O O . ASN A 1 91 ? 25.013 14.066 -48.092 1.00 51.94 91 ASN A O 1
ATOM 724 N N . ALA A 1 92 ? 24.869 14.659 -45.933 1.00 52.91 92 ALA A N 1
ATOM 725 C CA . ALA A 1 92 ? 25.830 15.761 -46.005 1.00 52.91 92 ALA A CA 1
ATOM 726 C C . ALA A 1 92 ? 27.303 15.297 -45.962 1.00 52.91 92 ALA A C 1
ATOM 728 O O . ALA A 1 92 ? 28.199 16.072 -46.285 1.00 52.91 92 ALA A O 1
ATOM 729 N N . GLU A 1 93 ? 27.555 14.046 -45.564 1.00 52.62 93 GLU A N 1
ATOM 730 C CA . GLU A 1 93 ? 28.889 13.425 -45.500 1.00 52.62 93 GLU A CA 1
ATOM 731 C C . GLU A 1 93 ? 29.252 12.600 -46.756 1.00 52.62 93 GLU A C 1
ATOM 733 O O . GLU A 1 93 ? 30.285 11.929 -46.778 1.00 52.62 93 GLU A O 1
ATOM 738 N N . LYS A 1 94 ? 28.404 12.621 -47.794 1.00 43.97 94 LYS A N 1
ATOM 739 C CA . LYS A 1 94 ? 28.594 11.909 -49.066 1.00 43.97 94 LYS A CA 1
ATOM 740 C C . LYS A 1 94 ? 28.770 12.890 -50.220 1.00 43.97 94 LYS A C 1
ATOM 742 O O . LYS A 1 94 ? 29.589 12.575 -51.112 1.00 43.97 94 LYS A O 1
#

Radius of gyration: 24.01 Å; Cα contacts (8 Å, |Δi|>4): 31; chains: 1; bounding box: 44×27×73 Å

pLDDT: mean 75.96, std 13.95, range [43.38, 93.31]

Foldseek 3Di:
DDPCLPPPPDVLVVVLVVLVVCVVVVLVVLPVVDPDPVVSVVVNVVVVVVSVVSNVVSVVVNVVVCVVSVVVVVVVCCVVVPPVVVVVVVVVVD

Organism: NCBI:txid579748

Nearest PDB structures (foldseek):
  5lpn-assembly1_B  TM=5.390E-01  e=5.114E+00  Homo sapiens

Sequence (94 aa):
MGYDTPMAISGYLGALLVIMLVYPFLLVAINIAIYSPSKRKRATTWFNFASATIALILLVFHMQTEVIFGKELLDQYYRDNPPSTVSEVKNAEK

Mean predicted aligned error: 12.11 Å